Protein AF-A0A6B9Z432-F1 (afdb_monomer_lite)

Structure (mmCIF, N/CA/C/O backbone):
data_AF-A0A6B9Z432-F1
#
_entry.id   AF-A0A6B9Z432-F1
#
loop_
_atom_site.group_PDB
_atom_site.id
_atom_site.type_symbol
_atom_site.label_atom_id
_atom_site.label_alt_id
_atom_site.label_comp_id
_atom_site.label_asym_id
_atom_site.label_entity_id
_atom_site.label_seq_id
_atom_site.pdbx_PDB_ins_code
_atom_site.Cartn_x
_atom_site.Cartn_y
_atom_site.Cartn_z
_atom_site.occupancy
_atom_site.B_iso_or_equiv
_atom_site.auth_seq_id
_atom_site.auth_comp_id
_atom_site.auth_asym_id
_atom_site.auth_atom_id
_atom_site.pdbx_PDB_model_num
ATOM 1 N N . MET A 1 1 ? -6.996 -20.883 -4.189 1.00 38.72 1 MET A N 1
ATOM 2 C CA . MET A 1 1 ? -5.659 -20.654 -3.597 1.00 38.72 1 MET A CA 1
ATOM 3 C C . MET A 1 1 ? -5.831 -19.658 -2.466 1.00 38.72 1 MET A C 1
ATOM 5 O O . MET A 1 1 ? -6.520 -18.671 -2.682 1.00 38.72 1 MET A O 1
ATOM 9 N N . MET A 1 2 ? -5.319 -19.949 -1.267 1.00 48.09 2 MET A N 1
ATOM 10 C CA . MET A 1 2 ? -5.391 -19.004 -0.148 1.00 48.09 2 MET A CA 1
ATOM 11 C C . MET A 1 2 ? -4.454 -17.836 -0.455 1.00 48.09 2 MET A C 1
ATOM 13 O O . MET A 1 2 ? -3.247 -18.034 -0.561 1.00 48.09 2 MET A O 1
ATOM 17 N N . LEU A 1 3 ? -5.015 -16.648 -0.674 1.00 58.12 3 LEU A N 1
ATOM 18 C CA . LEU A 1 3 ? -4.235 -15.419 -0.744 1.00 58.12 3 LEU A CA 1
ATOM 19 C C . LEU A 1 3 ? -3.636 -15.203 0.646 1.00 58.12 3 LEU A C 1
ATOM 21 O O . LEU A 1 3 ? -4.379 -15.050 1.613 1.00 58.12 3 LEU A O 1
ATOM 25 N N . SER A 1 4 ? -2.309 -15.240 0.766 1.00 68.69 4 SER A N 1
ATOM 26 C CA . SER A 1 4 ? -1.666 -14.861 2.022 1.00 68.69 4 SER A CA 1
ATOM 27 C C . SER A 1 4 ? -2.000 -13.403 2.317 1.00 68.6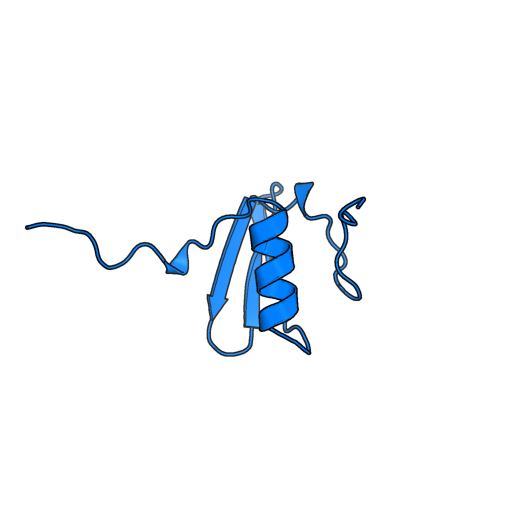9 4 SER A C 1
ATOM 29 O O . SER A 1 4 ? -1.747 -12.510 1.502 1.00 68.69 4 SER A O 1
ATOM 31 N N . SER A 1 5 ? -2.555 -13.171 3.502 1.00 73.44 5 SER A N 1
ATOM 32 C CA . SER A 1 5 ? -2.903 -11.840 4.002 1.00 73.44 5 SER A CA 1
ATOM 33 C C . SER A 1 5 ? -1.679 -10.955 4.259 1.00 73.44 5 SER A C 1
ATOM 35 O O . SER A 1 5 ? -1.821 -9.761 4.485 1.00 73.44 5 SER A O 1
ATOM 37 N N . ARG A 1 6 ? -0.465 -11.515 4.160 1.00 76.19 6 ARG A N 1
ATOM 38 C CA . ARG A 1 6 ? 0.815 -10.803 4.243 1.00 76.19 6 ARG A CA 1
ATOM 39 C C . ARG A 1 6 ? 1.620 -10.980 2.963 1.00 76.19 6 ARG A C 1
ATOM 41 O O . ARG A 1 6 ? 1.686 -12.088 2.424 1.00 76.19 6 ARG A O 1
ATOM 48 N N . TYR A 1 7 ? 2.243 -9.897 2.516 1.00 77.88 7 TYR A N 1
ATOM 49 C CA . TYR A 1 7 ? 3.254 -9.925 1.466 1.00 77.88 7 TYR A CA 1
ATOM 50 C C . TYR A 1 7 ? 4.627 -10.226 2.087 1.00 77.88 7 TYR A C 1
ATOM 52 O O . TYR A 1 7 ? 4.887 -9.859 3.234 1.00 77.88 7 TYR A O 1
ATOM 60 N N . LEU A 1 8 ? 5.492 -10.937 1.361 1.00 73.69 8 LEU A N 1
ATOM 61 C CA . LEU A 1 8 ? 6.844 -11.255 1.834 1.00 73.69 8 LEU A CA 1
ATOM 62 C C . LEU A 1 8 ? 7.608 -9.945 2.100 1.00 73.69 8 LEU A C 1
ATOM 64 O O . LEU A 1 8 ? 7.529 -9.031 1.286 1.00 73.69 8 LEU A O 1
ATOM 68 N N . ASP A 1 9 ? 8.302 -9.840 3.235 1.00 74.12 9 ASP A N 1
ATOM 69 C CA . ASP A 1 9 ? 9.024 -8.622 3.653 1.00 74.12 9 ASP A CA 1
ATOM 70 C C . ASP A 1 9 ? 8.145 -7.378 3.876 1.00 74.12 9 ASP A C 1
ATOM 72 O O . ASP A 1 9 ? 8.645 -6.253 3.934 1.00 74.12 9 ASP A O 1
ATOM 76 N N . PHE A 1 10 ? 6.832 -7.563 4.030 1.00 80.69 10 PHE A N 1
ATOM 77 C CA . PHE A 1 10 ? 5.905 -6.506 4.405 1.00 80.69 10 PHE A CA 1
ATOM 78 C C . PHE A 1 10 ? 5.306 -6.808 5.779 1.00 80.69 10 PHE A C 1
ATOM 80 O O . PHE A 1 10 ? 4.671 -7.840 5.998 1.00 80.69 10 PHE A O 1
ATOM 87 N N . GLU A 1 11 ? 5.540 -5.902 6.726 1.00 82.00 11 GLU A N 1
ATOM 88 C CA . GLU A 1 11 ? 5.217 -6.113 8.142 1.00 82.00 11 GLU A CA 1
ATOM 89 C C . GLU A 1 11 ? 3.704 -6.110 8.426 1.00 82.00 11 GLU A C 1
ATOM 91 O O . GLU A 1 11 ? 3.251 -6.679 9.421 1.00 82.00 11 GLU A O 1
ATOM 96 N N . TYR A 1 12 ? 2.913 -5.522 7.526 1.00 84.62 12 TYR A N 1
ATOM 97 C CA . TYR A 1 12 ? 1.489 -5.283 7.729 1.00 84.6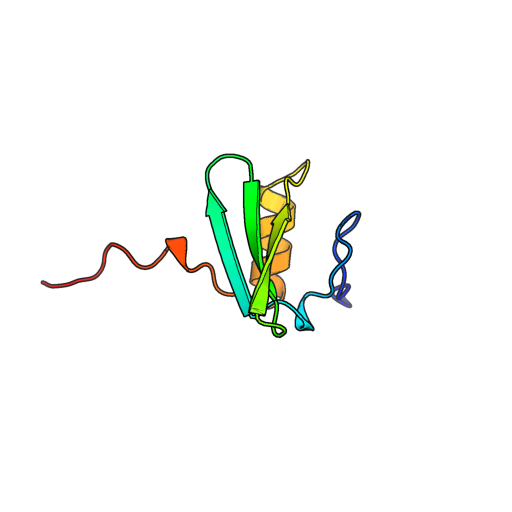2 12 TYR A CA 1
ATOM 98 C C . TYR A 1 12 ? 0.613 -6.232 6.920 1.00 84.62 12 TYR A C 1
ATOM 100 O O . TYR A 1 12 ? 0.930 -6.646 5.806 1.00 84.62 12 TYR A O 1
ATOM 108 N N . ASP A 1 13 ? -0.534 -6.570 7.494 1.00 85.88 13 ASP A N 1
ATOM 109 C CA . ASP A 1 13 ? -1.535 -7.381 6.817 1.00 85.88 13 ASP A CA 1
ATOM 110 C C . ASP A 1 13 ? -2.345 -6.531 5.830 1.00 85.88 13 ASP A C 1
ATOM 112 O O . ASP A 1 13 ? -2.668 -5.381 6.131 1.00 85.88 13 ASP A O 1
ATOM 116 N N . ALA A 1 14 ? -2.738 -7.097 4.688 1.00 86.12 14 ALA A N 1
ATOM 117 C CA . ALA A 1 14 ? -3.596 -6.433 3.706 1.00 86.12 14 ALA A CA 1
ATOM 118 C C . ALA A 1 14 ? -4.872 -5.863 4.341 1.00 86.12 14 ALA A C 1
ATOM 120 O O . ALA A 1 14 ? -5.304 -4.764 4.008 1.00 86.12 14 ALA A O 1
ATOM 121 N N . SER A 1 15 ? -5.436 -6.568 5.326 1.00 86.56 15 SER A N 1
ATOM 122 C CA . SER A 1 15 ? -6.633 -6.126 6.044 1.00 86.56 15 SER A CA 1
ATOM 123 C C . SER A 1 15 ? -6.430 -4.854 6.872 1.00 86.56 15 SER A C 1
ATOM 125 O O . SER A 1 15 ? -7.415 -4.212 7.250 1.00 86.56 15 SER A O 1
ATOM 127 N N . GLN A 1 16 ? -5.186 -4.478 7.175 1.00 88.44 16 GLN A N 1
ATOM 128 C CA . GLN A 1 16 ? -4.855 -3.243 7.884 1.00 88.44 16 GLN A CA 1
ATOM 129 C C . GLN A 1 16 ? -4.699 -2.056 6.938 1.00 88.44 16 GLN A C 1
ATOM 131 O O . GLN A 1 16 ? -4.734 -0.920 7.408 1.00 88.44 16 GLN A O 1
ATOM 136 N N . LEU A 1 17 ? -4.555 -2.296 5.636 1.00 89.75 17 LEU A N 1
ATOM 137 C CA . LEU A 1 17 ? -4.448 -1.247 4.639 1.00 89.75 17 LEU A CA 1
ATOM 138 C C . LEU A 1 17 ? -5.850 -0.756 4.268 1.00 89.75 17 LEU A C 1
ATOM 140 O O . LEU A 1 17 ? -6.799 -1.528 4.152 1.00 89.75 17 LEU A O 1
ATOM 144 N N . ILE A 1 18 ? -5.978 0.559 4.112 1.00 89.00 18 ILE A N 1
ATOM 145 C CA . ILE A 1 18 ? -7.179 1.192 3.554 1.00 89.00 18 ILE A CA 1
ATOM 146 C C . ILE A 1 18 ? -6.942 1.509 2.084 1.00 89.00 18 ILE A C 1
ATOM 148 O O . ILE A 1 18 ? -7.778 1.241 1.230 1.00 89.00 18 ILE A O 1
ATOM 152 N N . LYS A 1 19 ? -5.810 2.150 1.809 1.00 89.25 19 LYS A N 1
ATOM 153 C CA . LYS A 1 19 ? -5.507 2.748 0.516 1.00 89.25 19 LYS A CA 1
ATOM 154 C C . LYS A 1 19 ? -4.012 2.871 0.340 1.00 89.25 19 LYS A C 1
ATOM 156 O O . LYS A 1 19 ? -3.279 2.965 1.325 1.00 89.25 19 LYS A O 1
ATOM 161 N N . PHE A 1 20 ? -3.563 2.922 -0.903 1.00 90.12 20 PHE A N 1
ATOM 162 C CA . PHE A 1 20 ? -2.156 3.119 -1.213 1.00 90.12 20 PHE A CA 1
ATOM 163 C C . PHE A 1 20 ? -1.948 4.130 -2.340 1.00 90.12 20 PHE A C 1
ATOM 165 O O . PHE A 1 20 ? -2.840 4.407 -3.140 1.00 90.12 20 PHE A O 1
ATOM 172 N N . ILE A 1 21 ? -0.739 4.678 -2.401 1.00 89.19 21 ILE A N 1
ATOM 173 C CA . ILE A 1 21 ? -0.240 5.553 -3.459 1.00 89.19 21 ILE A CA 1
ATOM 174 C C . ILE A 1 21 ? 1.041 4.927 -3.987 1.00 89.19 21 ILE A C 1
ATOM 176 O O . ILE A 1 21 ? 1.978 4.726 -3.225 1.00 89.19 21 ILE A O 1
ATOM 180 N N . ALA A 1 22 ? 1.110 4.671 -5.289 1.00 87.25 22 ALA A N 1
ATOM 181 C CA . ALA A 1 22 ? 2.369 4.331 -5.950 1.00 87.25 22 ALA A CA 1
ATOM 182 C C . ALA A 1 22 ? 3.043 5.616 -6.454 1.00 87.25 22 ALA A C 1
ATOM 184 O O . ALA A 1 22 ? 2.463 6.327 -7.279 1.00 87.25 22 ALA A O 1
ATOM 185 N N . ALA A 1 23 ? 4.247 5.933 -5.985 1.00 82.25 23 ALA A N 1
ATOM 186 C CA . ALA A 1 23 ? 4.991 7.147 -6.313 1.00 82.25 23 ALA A CA 1
ATOM 187 C C . ALA A 1 23 ? 6.410 6.814 -6.799 1.00 82.25 23 ALA A C 1
ATOM 189 O O . ALA A 1 23 ? 7.340 6.692 -6.012 1.00 82.25 23 ALA A O 1
ATOM 190 N N . GLY A 1 24 ? 6.577 6.689 -8.120 1.00 80.56 24 GLY A N 1
ATOM 191 C CA . GLY A 1 24 ? 7.868 6.309 -8.696 1.00 80.56 24 GLY A CA 1
ATOM 192 C C . GLY A 1 24 ? 8.216 4.887 -8.270 1.00 80.56 24 GLY A C 1
ATOM 193 O O . GLY A 1 24 ? 7.477 3.966 -8.609 1.00 80.56 24 GLY A O 1
ATOM 194 N N . ASP A 1 25 ? 9.284 4.742 -7.491 1.00 83.31 25 ASP A N 1
ATOM 195 C CA . ASP A 1 25 ? 9.805 3.450 -7.031 1.00 83.31 25 ASP A CA 1
ATOM 196 C C . ASP A 1 25 ? 9.270 3.003 -5.659 1.00 83.31 25 ASP A C 1
ATOM 198 O O . ASP A 1 25 ? 9.568 1.896 -5.218 1.00 83.31 25 ASP A O 1
ATOM 202 N N . PHE A 1 26 ? 8.485 3.832 -4.961 1.00 85.12 26 PHE A N 1
ATOM 203 C CA . PHE A 1 26 ? 7.954 3.497 -3.636 1.00 85.12 26 PHE A CA 1
ATOM 204 C C . PHE A 1 26 ? 6.427 3.544 -3.581 1.00 85.12 26 PHE A C 1
ATOM 206 O O . PHE A 1 26 ? 5.754 4.183 -4.392 1.00 85.12 26 PHE A O 1
ATOM 213 N N . PHE A 1 27 ? 5.878 2.872 -2.576 1.00 89.50 27 PHE A N 1
ATOM 214 C CA . PHE A 1 27 ? 4.456 2.812 -2.288 1.00 89.50 27 PHE A CA 1
ATOM 215 C C . PHE A 1 27 ? 4.199 3.388 -0.898 1.00 89.50 27 PHE A C 1
ATOM 217 O O . PHE A 1 27 ? 4.757 2.916 0.090 1.00 89.50 27 PHE A O 1
ATOM 224 N N . SER A 1 28 ? 3.334 4.393 -0.808 1.00 90.94 28 SER A N 1
ATOM 225 C CA . SER A 1 28 ? 2.815 4.890 0.465 1.00 90.94 28 SER A CA 1
ATOM 226 C C . SER A 1 28 ? 1.498 4.187 0.763 1.00 90.94 28 SER A C 1
ATOM 228 O O . SER A 1 28 ? 0.507 4.425 0.075 1.00 90.94 28 SER A O 1
ATOM 230 N N . CYS A 1 29 ? 1.465 3.327 1.773 1.00 91.25 29 CYS A N 1
ATOM 231 C CA . CYS A 1 29 ? 0.246 2.651 2.206 1.00 91.25 29 CYS A CA 1
ATOM 232 C C . CYS A 1 29 ? -0.311 3.349 3.448 1.00 91.25 29 CYS A C 1
ATOM 234 O O . CYS A 1 29 ? 0.424 3.635 4.388 1.00 91.25 29 CYS A O 1
ATOM 236 N N . MET A 1 30 ? -1.611 3.628 3.461 1.00 90.25 30 MET A N 1
ATOM 237 C CA . MET A 1 30 ? -2.305 4.147 4.634 1.00 90.25 30 MET A CA 1
ATOM 238 C C . MET A 1 30 ? -2.951 2.995 5.393 1.00 90.25 30 MET A C 1
ATOM 240 O O . MET A 1 30 ? -3.748 2.234 4.834 1.00 90.25 30 MET A O 1
ATOM 244 N N . LEU A 1 31 ? -2.627 2.910 6.676 1.00 90.06 31 LEU A N 1
ATOM 245 C CA . LEU A 1 31 ? -3.198 1.949 7.600 1.00 90.06 31 LEU A CA 1
ATOM 246 C C . LEU A 1 31 ? -4.525 2.452 8.174 1.00 90.06 31 LEU A C 1
ATOM 248 O O . LEU A 1 31 ? -4.795 3.651 8.245 1.00 90.06 31 LEU A O 1
ATOM 252 N N . LYS A 1 32 ? -5.337 1.515 8.667 1.00 88.81 32 LYS A N 1
ATOM 253 C CA . LYS A 1 32 ? -6.578 1.800 9.403 1.00 88.81 32 LYS A CA 1
ATOM 254 C C . LYS A 1 32 ? -6.367 2.600 10.683 1.00 88.81 32 LYS A C 1
ATOM 256 O O . LYS A 1 32 ? -7.290 3.266 11.135 1.00 88.81 32 LYS A O 1
ATOM 261 N N . THR A 1 33 ? -5.162 2.554 11.241 1.00 87.94 33 THR A N 1
ATOM 262 C CA . THR A 1 33 ? -4.760 3.360 12.399 1.00 87.94 33 THR A CA 1
ATOM 263 C C . THR A 1 33 ? -4.581 4.841 12.057 1.00 87.94 33 THR A C 1
ATOM 265 O O . THR A 1 33 ? -4.556 5.668 12.962 1.00 87.94 33 THR A O 1
ATOM 268 N N . GLY A 1 34 ? -4.498 5.188 10.767 1.00 86.44 34 GLY A N 1
ATOM 269 C CA . GLY A 1 34 ? -4.167 6.530 10.285 1.00 86.44 34 GLY A CA 1
ATOM 270 C C . GLY A 1 34 ? -2.679 6.722 9.983 1.00 86.44 34 GLY A C 1
ATOM 271 O O . GLY A 1 34 ? -2.307 7.751 9.423 1.00 86.44 34 GLY A O 1
ATOM 272 N N . ASP A 1 35 ? -1.839 5.733 10.294 1.00 90.69 35 ASP A N 1
ATOM 273 C CA . ASP A 1 35 ? -0.414 5.763 9.972 1.00 90.69 35 ASP A CA 1
ATOM 274 C C . ASP A 1 35 ? -0.172 5.588 8.469 1.00 90.69 35 ASP A C 1
ATOM 276 O O . ASP A 1 35 ? -0.886 4.855 7.778 1.00 90.69 35 ASP A O 1
ATOM 280 N N . ILE A 1 36 ? 0.870 6.249 7.964 1.00 89.75 36 ILE A N 1
ATOM 281 C CA . ILE A 1 36 ? 1.305 6.143 6.571 1.00 89.75 36 ILE A CA 1
ATOM 282 C C . ILE A 1 36 ? 2.681 5.493 6.550 1.00 89.75 36 ILE A C 1
ATOM 284 O O . ILE A 1 36 ? 3.644 6.035 7.092 1.00 89.75 36 ILE A O 1
ATOM 288 N N . ILE A 1 37 ? 2.774 4.351 5.882 1.00 89.94 37 ILE A N 1
ATOM 289 C CA . ILE A 1 37 ? 4.015 3.597 5.732 1.00 89.94 37 ILE A CA 1
ATOM 290 C C . ILE A 1 37 ? 4.544 3.757 4.313 1.00 89.94 37 ILE A C 1
ATOM 292 O O . ILE A 1 37 ? 3.790 3.676 3.345 1.00 89.94 37 ILE A O 1
ATOM 296 N N . HIS A 1 38 ? 5.848 3.979 4.193 1.00 89.44 38 HIS A N 1
ATOM 297 C CA . HIS A 1 38 ? 6.542 4.019 2.912 1.00 89.44 38 HIS A CA 1
ATOM 298 C C . HIS A 1 38 ? 7.262 2.694 2.720 1.00 89.44 38 HIS A C 1
ATOM 300 O O . HIS A 1 38 ? 8.094 2.315 3.542 1.00 89.44 38 HIS A O 1
ATOM 306 N N . TYR A 1 39 ? 6.924 1.991 1.649 1.00 88.19 39 TYR A N 1
ATOM 307 C CA . TYR A 1 39 ? 7.480 0.688 1.336 1.00 88.19 39 TYR A CA 1
ATOM 308 C C . TYR A 1 39 ? 8.007 0.666 -0.094 1.00 88.19 39 TYR A C 1
ATOM 310 O O . TYR A 1 39 ? 7.306 1.038 -1.034 1.00 88.19 39 TYR A O 1
ATOM 318 N N . THR A 1 40 ? 9.244 0.211 -0.249 1.00 89.19 40 THR A N 1
ATOM 319 C CA . THR A 1 40 ? 9.910 0.070 -1.544 1.00 89.19 40 THR A CA 1
ATOM 320 C C . THR A 1 40 ? 10.080 -1.422 -1.824 1.00 89.19 40 THR A C 1
ATOM 322 O O . THR A 1 40 ? 11.053 -2.019 -1.358 1.00 89.19 40 THR A O 1
ATOM 325 N N . PRO A 1 41 ? 9.130 -2.061 -2.526 1.00 86.56 41 PRO A N 1
ATOM 326 C CA . PRO A 1 41 ? 9.246 -3.466 -2.883 1.00 86.56 41 PRO A CA 1
ATOM 327 C C . PRO A 1 41 ? 10.367 -3.666 -3.904 1.00 86.56 41 PRO A C 1
ATOM 329 O O . PRO A 1 41 ? 10.514 -2.883 -4.839 1.00 86.56 41 PRO A O 1
ATOM 332 N N . THR A 1 42 ? 11.091 -4.781 -3.805 1.00 87.00 42 THR A N 1
ATOM 333 C CA . THR A 1 42 ? 12.039 -5.201 -4.853 1.00 87.00 42 THR A CA 1
ATOM 334 C C . THR A 1 42 ? 11.340 -5.433 -6.196 1.00 87.00 42 THR A C 1
ATOM 336 O O . THR A 1 42 ? 11.928 -5.193 -7.243 1.00 87.00 42 THR A O 1
ATOM 339 N N . ASN A 1 43 ? 10.075 -5.876 -6.159 1.00 87.19 43 ASN A N 1
ATOM 340 C CA . ASN A 1 43 ? 9.232 -6.104 -7.333 1.00 87.19 43 ASN A CA 1
ATOM 341 C C . ASN A 1 43 ? 7.909 -5.320 -7.207 1.00 87.19 43 ASN A C 1
ATOM 343 O O . ASN A 1 43 ? 6.931 -5.860 -6.674 1.00 87.19 43 ASN A O 1
ATOM 347 N N . PRO A 1 44 ? 7.859 -4.065 -7.691 1.00 86.50 44 PRO A N 1
ATOM 348 C CA . PRO A 1 44 ? 6.666 -3.213 -7.672 1.00 86.50 44 PRO A CA 1
ATOM 349 C C . PRO A 1 44 ? 5.418 -3.866 -8.271 1.00 86.50 44 PRO A C 1
ATOM 351 O O . PRO A 1 44 ? 4.341 -3.770 -7.687 1.00 86.50 44 PRO A O 1
ATOM 354 N N . ASP A 1 45 ? 5.554 -4.578 -9.391 1.00 87.00 45 ASP A N 1
ATOM 355 C CA . ASP A 1 45 ? 4.434 -5.238 -10.071 1.00 87.00 45 ASP A CA 1
ATOM 356 C C . ASP A 1 45 ? 3.783 -6.344 -9.234 1.00 87.00 45 ASP A C 1
ATOM 358 O O . ASP A 1 45 ? 2.559 -6.489 -9.238 1.00 87.00 45 ASP A O 1
ATOM 362 N N . LEU A 1 46 ? 4.584 -7.125 -8.503 1.00 87.25 46 LEU A N 1
ATOM 363 C CA . LEU A 1 46 ? 4.070 -8.184 -7.629 1.00 87.25 46 LEU A CA 1
ATOM 364 C C . LEU A 1 46 ? 3.368 -7.595 -6.406 1.00 87.25 46 LEU A C 1
ATOM 366 O O . LEU A 1 46 ? 2.300 -8.073 -6.021 1.00 87.25 46 LEU A O 1
ATOM 370 N N . PHE A 1 47 ? 3.934 -6.531 -5.833 1.00 87.62 47 PHE A N 1
ATOM 371 C CA . PHE A 1 47 ? 3.313 -5.825 -4.719 1.00 87.62 47 PHE A CA 1
ATOM 372 C C . PHE A 1 47 ? 1.987 -5.179 -5.140 1.00 87.62 47 PHE A C 1
ATOM 374 O O . PHE A 1 47 ? 0.981 -5.320 -4.449 1.00 87.62 47 PHE A O 1
ATOM 381 N N . LEU A 1 48 ? 1.947 -4.559 -6.322 1.00 86.94 48 LEU A N 1
ATOM 382 C CA . LEU A 1 48 ? 0.727 -3.992 -6.889 1.00 86.94 48 LEU A CA 1
ATOM 383 C C . LEU A 1 48 ? -0.353 -5.058 -7.115 1.00 86.94 48 LEU A C 1
ATOM 385 O O . LEU A 1 48 ? -1.503 -4.846 -6.739 1.00 86.94 48 LEU A O 1
ATOM 389 N N . GLN A 1 49 ? 0.003 -6.210 -7.692 1.00 88.06 49 GLN A N 1
ATOM 390 C CA . GLN A 1 49 ? -0.939 -7.318 -7.879 1.00 88.06 49 GLN A CA 1
ATOM 391 C C . GLN A 1 49 ? -1.493 -7.836 -6.552 1.00 88.06 49 GLN A C 1
ATOM 393 O O . GLN A 1 49 ? -2.680 -8.137 -6.471 1.00 88.06 49 GLN A O 1
ATOM 398 N N . TRP A 1 50 ? -0.662 -7.908 -5.509 1.00 88.75 50 TRP A N 1
ATOM 399 C CA . TRP A 1 50 ? -1.107 -8.298 -4.174 1.00 88.75 50 TRP A CA 1
ATOM 400 C C . TRP A 1 50 ? -2.088 -7.280 -3.581 1.00 88.75 50 TRP A C 1
ATOM 402 O O . TRP A 1 50 ? -3.144 -7.678 -3.099 1.00 88.75 50 TRP A O 1
ATOM 412 N N .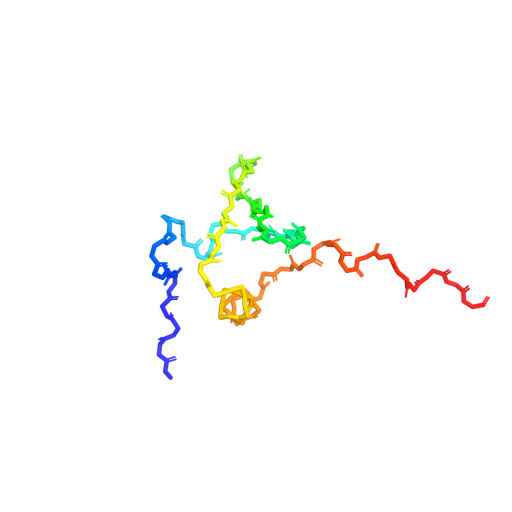 LEU A 1 51 ? -1.801 -5.979 -3.689 1.00 88.38 51 LEU A N 1
ATOM 413 C CA . LEU A 1 51 ? -2.709 -4.920 -3.234 1.00 88.38 51 LEU A CA 1
ATOM 414 C C . LEU A 1 51 ? -4.072 -4.995 -3.939 1.00 88.38 51 LEU A C 1
ATOM 416 O O . LEU A 1 51 ? -5.110 -4.956 -3.285 1.00 88.38 51 LEU A O 1
ATOM 420 N N . VAL A 1 52 ? -4.063 -5.168 -5.265 1.00 86.50 52 VAL A N 1
ATOM 421 C CA . VAL A 1 52 ? -5.283 -5.302 -6.078 1.00 86.50 52 VAL A CA 1
ATOM 422 C C . VAL A 1 52 ? -6.044 -6.586 -5.741 1.00 86.50 52 VAL A C 1
ATOM 424 O O . VAL A 1 52 ? -7.267 -6.564 -5.656 1.00 86.50 52 VAL A O 1
ATOM 427 N N . ALA A 1 53 ? -5.345 -7.700 -5.507 1.00 88.62 53 ALA A N 1
ATOM 428 C CA . ALA A 1 53 ? -5.969 -8.963 -5.110 1.00 88.62 53 ALA A CA 1
ATOM 429 C C . ALA A 1 53 ? -6.668 -8.887 -3.741 1.00 88.62 53 ALA A C 1
ATOM 431 O O . ALA A 1 53 ? -7.576 -9.676 -3.482 1.00 88.62 53 ALA A O 1
ATOM 432 N N . HIS A 1 54 ? -6.257 -7.948 -2.886 1.00 87.31 54 HIS A N 1
ATOM 433 C CA . HIS A 1 54 ? -6.866 -7.663 -1.584 1.00 87.31 54 HIS A CA 1
ATOM 434 C C . HIS A 1 54 ? -7.834 -6.468 -1.603 1.00 87.31 54 HIS A C 1
ATOM 436 O O . HIS A 1 54 ? -8.226 -5.993 -0.540 1.00 87.31 54 HIS A O 1
ATOM 442 N N . ASP A 1 55 ? -8.239 -6.002 -2.790 1.00 85.00 55 ASP A N 1
ATOM 443 C CA . ASP A 1 55 ? -9.191 -4.893 -2.983 1.00 85.00 55 ASP A CA 1
ATOM 444 C C . ASP A 1 55 ? -8.721 -3.556 -2.374 1.00 85.00 55 ASP A C 1
ATOM 446 O O . ASP A 1 55 ? -9.512 -2.694 -1.999 1.00 85.00 55 ASP A O 1
ATOM 450 N N . ILE A 1 56 ? -7.404 -3.361 -2.257 1.00 88.81 56 ILE A N 1
ATOM 451 C CA . ILE A 1 56 ? -6.840 -2.125 -1.712 1.00 88.81 56 ILE A CA 1
ATOM 452 C C . ILE A 1 56 ? -6.805 -1.083 -2.830 1.00 88.81 56 ILE A C 1
ATOM 454 O O . ILE A 1 56 ? -6.221 -1.298 -3.893 1.00 88.81 56 ILE A O 1
ATOM 458 N N . GLU A 1 57 ? -7.419 0.073 -2.586 1.00 84.75 57 GLU A N 1
ATOM 459 C CA . GLU A 1 57 ? -7.580 1.111 -3.601 1.00 84.75 57 GLU A CA 1
ATOM 460 C C . GLU A 1 57 ? -6.298 1.933 -3.816 1.00 84.75 57 GLU A C 1
ATOM 462 O O . GLU A 1 57 ? -5.649 2.390 -2.866 1.00 84.75 57 GLU A O 1
ATOM 467 N N . ASN A 1 58 ? -5.963 2.180 -5.088 1.00 84.88 58 ASN A N 1
ATOM 468 C CA . ASN A 1 58 ? -4.911 3.118 -5.475 1.00 84.88 58 ASN A CA 1
ATOM 469 C C . ASN A 1 58 ? -5.474 4.537 -5.616 1.00 84.88 58 ASN A C 1
ATOM 471 O O . ASN A 1 58 ? -6.072 4.877 -6.640 1.00 84.88 58 ASN A O 1
ATOM 475 N N . ILE A 1 59 ? -5.198 5.405 -4.647 1.00 82.44 59 ILE A N 1
ATOM 476 C CA . ILE A 1 59 ? -5.746 6.772 -4.643 1.00 82.44 59 ILE A CA 1
ATOM 477 C C . ILE A 1 59 ? -5.015 7.742 -5.568 1.00 82.44 59 ILE A C 1
ATOM 479 O O . ILE A 1 59 ? -5.536 8.816 -5.851 1.00 82.44 59 ILE A O 1
ATOM 483 N N . ARG A 1 60 ? -3.845 7.374 -6.113 1.00 73.50 60 ARG A N 1
ATOM 484 C CA . ARG A 1 60 ? -3.185 8.187 -7.150 1.00 73.50 60 ARG A CA 1
ATOM 485 C C . ARG A 1 60 ? -3.945 8.150 -8.479 1.00 73.50 60 ARG A C 1
ATOM 487 O O . ARG A 1 60 ? -3.707 8.991 -9.339 1.00 73.50 60 ARG A O 1
ATOM 494 N N . ARG A 1 61 ? -4.851 7.184 -8.676 1.00 58.03 61 ARG A N 1
ATOM 495 C CA . ARG A 1 61 ? -5.599 7.032 -9.932 1.00 58.03 61 ARG A CA 1
ATOM 496 C C . ARG A 1 61 ? -6.788 7.994 -10.066 1.00 58.03 61 ARG A C 1
ATOM 498 O O . ARG A 1 61 ? -7.439 7.987 -11.104 1.00 58.03 61 ARG A O 1
ATOM 505 N N . ILE A 1 62 ? -7.047 8.850 -9.077 1.00 51.97 62 ILE A N 1
ATOM 506 C CA . ILE A 1 62 ? -8.146 9.823 -9.118 1.00 51.97 62 ILE A CA 1
ATOM 507 C C . ILE A 1 62 ? -7.649 11.173 -9.656 1.00 51.97 62 ILE A C 1
ATOM 509 O O . ILE A 1 62 ? -7.736 12.175 -8.971 1.00 51.97 62 ILE A O 1
ATOM 513 N N . GLU A 1 63 ? -7.112 11.213 -10.877 1.00 50.84 63 GLU A N 1
ATOM 514 C CA . GLU A 1 63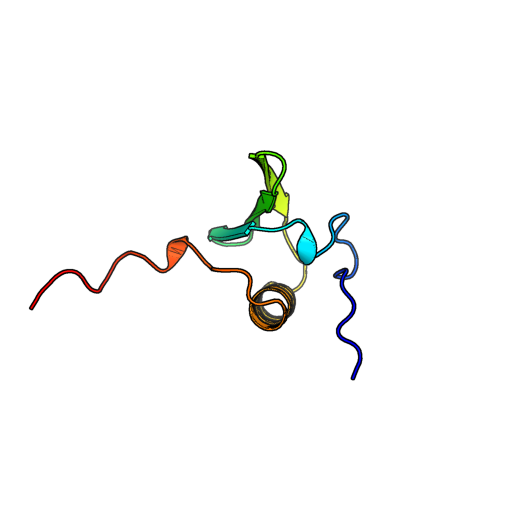 ? -7.013 12.451 -11.673 1.00 50.84 63 GLU A CA 1
ATOM 515 C C . GLU A 1 63 ? -6.977 12.094 -13.165 1.00 50.84 63 GLU A C 1
ATOM 517 O O . GLU A 1 63 ? -5.903 12.006 -13.762 1.00 50.84 63 GLU A O 1
ATOM 522 N N . ARG A 1 64 ? -8.156 11.820 -13.746 1.00 49.25 64 ARG A N 1
ATOM 523 C CA . ARG A 1 64 ? -8.554 12.088 -15.149 1.00 49.25 64 ARG A CA 1
ATOM 524 C C . ARG A 1 64 ? -9.875 11.377 -15.464 1.00 49.25 64 ARG A C 1
ATOM 526 O O . ARG A 1 64 ? -9.908 10.464 -16.270 1.00 49.25 64 ARG A O 1
ATOM 533 N N . ASP A 1 65 ? -10.955 11.792 -14.817 1.00 53.44 65 ASP A N 1
ATOM 534 C CA . ASP A 1 65 ? -12.296 11.684 -15.410 1.00 53.44 65 ASP A CA 1
ATOM 535 C C . ASP A 1 65 ? -13.194 12.729 -14.740 1.00 53.44 65 A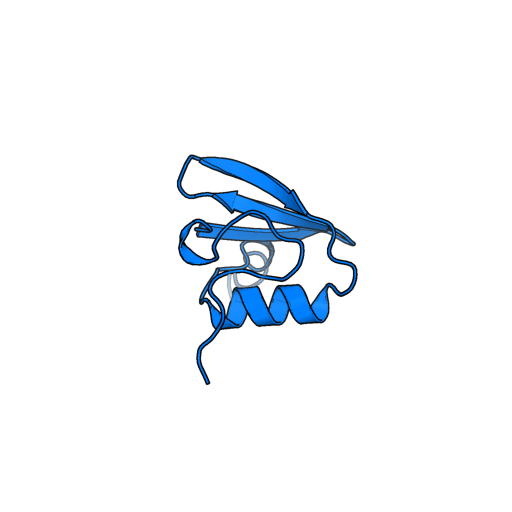SP A C 1
ATOM 537 O O . ASP A 1 65 ? -14.094 12.449 -13.955 1.00 53.44 65 ASP A O 1
ATOM 541 N N . THR A 1 66 ? -12.845 13.991 -14.984 1.00 52.50 66 THR A N 1
ATOM 542 C CA . THR A 1 66 ? -13.627 15.149 -14.554 1.00 52.50 66 THR A CA 1
ATOM 543 C C . THR A 1 66 ? -13.977 15.926 -15.821 1.00 52.50 66 THR A C 1
ATOM 545 O O . THR A 1 66 ? -13.240 16.814 -16.234 1.00 52.50 66 THR A O 1
ATOM 548 N N . PHE A 1 67 ? -15.111 15.511 -16.400 1.00 55.56 67 PHE A N 1
ATOM 549 C CA . PHE A 1 67 ? -16.011 16.184 -17.352 1.00 55.56 67 PHE A CA 1
ATOM 550 C C . PHE A 1 67 ? -15.572 16.380 -18.820 1.00 55.56 67 PHE A C 1
ATOM 552 O O . PHE A 1 67 ? -14.789 17.265 -19.147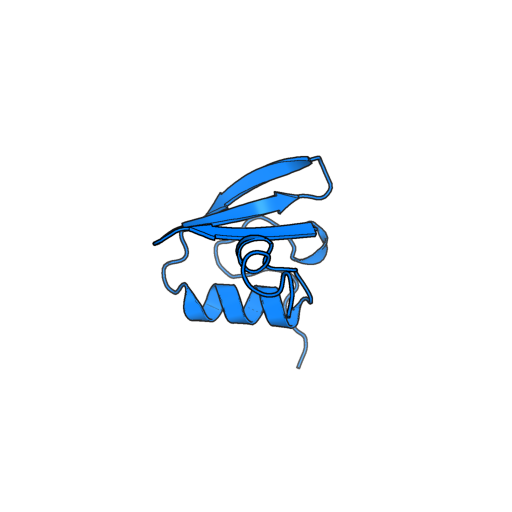 1.00 55.56 67 PHE A O 1
ATOM 559 N N . ASN A 1 68 ? -16.175 15.543 -19.680 1.00 44.84 68 ASN A N 1
ATOM 560 C CA . ASN A 1 68 ? -17.140 15.909 -20.740 1.00 44.84 68 ASN A CA 1
ATOM 561 C C . ASN A 1 68 ? -16.875 17.170 -21.577 1.00 44.84 68 ASN A C 1
ATOM 563 O O . ASN A 1 68 ? -17.175 18.279 -21.078 1.00 44.84 68 ASN A O 1
#

pLDDT: mean 80.01, std 13.73, range [38.72, 91.25]

Sequence (68 aa):
MMLSSRYLDFEYDASQLIKFIAAGDFFSCMLKTGDIIHYTPTNPDLFLQWLVAHDIENIRRIERDTFN

Foldseek 3Di:
DDLAQDDVPGPDGLVQFQAWEDDPQWIWTAGPVRDTDIGRDPDPVVVVVSNVVSVHYHPVPPPPDDDD

Radius of gyration: 12.58 Å; chains: 1; bounding box: 29×37×33 Å

Secondary structure (DSSP, 8-state):
----SB-TT--SBGGGEEEEEEETTEEEEEETTS-EEEE--S-HHHHHHHHHHTT-EEGGG-SS----